Protein AF-A0A9J6AN83-F1 (afdb_monomer_lite)

Organism: Solanum commersonii (NCBI:txid4109)

Sequence (74 aa):
MNPEEEAEEDGANIDLDSQRKGKCVVLKTSTRQTIFLPVVGLVDPDNLKPGDLVGVNKDSYLIWTPCHLNMILG

Secondary structure (DSSP, 8-state):
--TT-------S---TTTT--S--EEEE-TTS-EEEESS-BSS-GGG--TT--EEE-TTT--EEEE--GGGS--

Radius of gyration: 17.34 Å; chains: 1; bounding box: 54×37×31 Å

InterPro domains:
  IPR012340 Nucleic acid-binding, OB-fold [G3D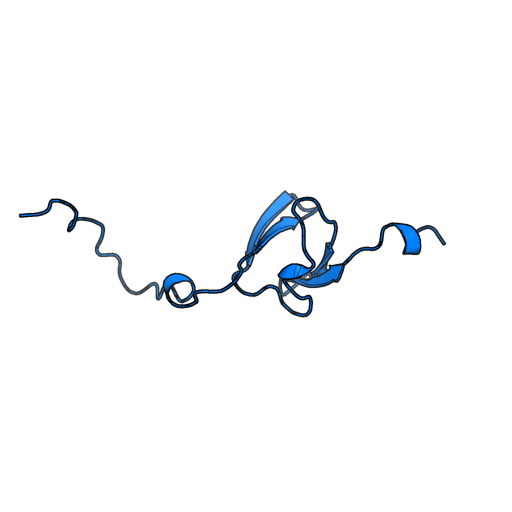SA:2.40.50.140] (15-67)
  IPR032501 Proteasomal ATPase, second OB domain [PF16450] (23-63)

Foldseek 3Di:
DDPPPDDDDDPDPPPPLVPDPADKDWDQDPVRDTDTGSDQAPDDPVVDDPPFDFDADPPRRHTDGGDPVVPVVD

Structure (mmCIF, N/CA/C/O backbone):
data_AF-A0A9J6AN83-F1
#
_entry.id   AF-A0A9J6AN83-F1
#
loop_
_atom_site.group_PDB
_atom_site.id
_atom_site.type_symbol
_atom_site.label_atom_id
_atom_site.label_alt_id
_atom_site.label_comp_id
_atom_site.label_asym_id
_atom_site.label_entity_id
_atom_site.label_seq_id
_atom_site.pdbx_PDB_ins_code
_atom_site.Cartn_x
_atom_site.Cartn_y
_atom_site.Cartn_z
_atom_site.occupancy
_atom_site.B_iso_or_equiv
_atom_site.auth_seq_id
_atom_site.auth_comp_id
_atom_site.auth_asym_id
_atom_site.auth_atom_id
_atom_site.pdbx_PDB_model_num
ATOM 1 N N . MET A 1 1 ? -35.721 19.323 -5.235 1.00 38.69 1 MET A N 1
ATOM 2 C CA . MET A 1 1 ? -34.346 19.722 -5.588 1.00 38.69 1 MET A CA 1
ATOM 3 C C . MET A 1 1 ? -33.432 19.274 -4.459 1.00 38.69 1 MET A C 1
ATOM 5 O O . MET A 1 1 ? -33.653 19.716 -3.339 1.00 38.69 1 MET A O 1
ATOM 9 N N . ASN A 1 2 ? -32.518 18.339 -4.732 1.00 43.91 2 ASN A N 1
ATOM 10 C CA . ASN A 1 2 ? -31.519 17.842 -3.781 1.00 43.91 2 ASN A CA 1
ATOM 11 C C . ASN A 1 2 ? -30.180 18.553 -4.079 1.00 43.91 2 ASN A C 1
ATOM 13 O O . ASN A 1 2 ? -29.776 18.530 -5.239 1.00 43.91 2 ASN A O 1
ATOM 17 N N . PRO A 1 3 ? -29.529 19.221 -3.113 1.00 53.69 3 PRO A N 1
ATOM 18 C CA . PRO A 1 3 ? -28.357 20.066 -3.355 1.00 53.69 3 PRO A CA 1
ATOM 19 C C . PRO A 1 3 ? -27.035 19.292 -3.212 1.00 53.69 3 PRO A C 1
ATOM 21 O O . PRO A 1 3 ? -26.234 19.591 -2.333 1.00 53.69 3 PRO A O 1
ATOM 24 N N . GLU A 1 4 ? -26.812 18.286 -4.059 1.00 53.00 4 GLU A N 1
ATOM 25 C CA . GLU A 1 4 ? -25.526 17.557 -4.113 1.00 53.00 4 GLU A CA 1
ATOM 26 C C . GLU A 1 4 ? -24.961 17.428 -5.541 1.00 53.00 4 GLU A C 1
ATOM 28 O O . GLU A 1 4 ? -23.949 16.769 -5.755 1.00 53.00 4 GLU A O 1
ATOM 33 N N . GLU A 1 5 ? -25.569 18.090 -6.529 1.00 52.62 5 GLU A N 1
ATOM 34 C CA . GLU A 1 5 ? -25.065 18.145 -7.908 1.00 52.62 5 GLU A CA 1
ATOM 35 C C . GLU A 1 5 ? -24.244 19.418 -8.133 1.00 52.62 5 GLU A C 1
ATOM 37 O O . GLU A 1 5 ? -24.666 20.302 -8.864 1.00 52.62 5 GLU A O 1
ATOM 42 N N . GLU A 1 6 ? -23.091 19.549 -7.477 1.00 50.88 6 GLU A N 1
ATOM 43 C CA . GLU A 1 6 ? -22.115 20.596 -7.817 1.00 50.88 6 GLU A CA 1
ATOM 44 C C . GLU A 1 6 ? -20.731 20.224 -7.258 1.00 50.88 6 GLU A C 1
ATOM 46 O O . GLU A 1 6 ? -20.283 20.723 -6.230 1.00 50.88 6 GLU A O 1
ATOM 51 N N . ALA A 1 7 ? -20.050 19.297 -7.934 1.00 49.38 7 ALA A N 1
ATOM 52 C CA . ALA A 1 7 ? -18.611 19.114 -7.783 1.00 49.38 7 ALA A CA 1
ATOM 53 C C . ALA A 1 7 ? -17.996 18.674 -9.121 1.00 49.38 7 ALA A C 1
ATOM 55 O O . ALA A 1 7 ? -18.020 17.503 -9.486 1.00 49.38 7 ALA A O 1
ATOM 56 N N . GLU A 1 8 ? -17.468 19.685 -9.811 1.00 48.97 8 GLU A N 1
ATOM 57 C CA . GLU A 1 8 ? -16.245 19.648 -10.621 1.00 48.97 8 GLU A CA 1
ATOM 58 C C . GLU A 1 8 ? -16.281 18.890 -11.961 1.00 48.97 8 GLU A C 1
ATOM 60 O O . GLU A 1 8 ? -16.017 17.696 -12.081 1.00 48.97 8 GLU A O 1
ATOM 65 N N . GLU A 1 9 ? -16.496 19.684 -13.018 1.00 52.53 9 GLU A N 1
ATOM 66 C CA . GLU A 1 9 ? -15.778 19.528 -14.281 1.00 52.53 9 GLU A CA 1
ATOM 67 C C . GLU A 1 9 ? -14.262 19.517 -14.009 1.00 52.53 9 GLU A C 1
ATOM 69 O O . GLU A 1 9 ? -13.687 20.560 -13.701 1.00 52.53 9 GLU A O 1
ATOM 74 N N . ASP A 1 10 ? -13.596 18.376 -14.192 1.00 45.19 10 ASP A N 1
ATOM 75 C CA . ASP A 1 10 ? -12.200 18.390 -14.623 1.00 45.19 10 ASP A CA 1
ATOM 76 C C . ASP A 1 10 ? -11.936 17.289 -15.653 1.00 45.19 10 ASP A C 1
ATOM 78 O O . ASP A 1 10 ? -12.362 16.134 -15.541 1.00 45.19 10 ASP A O 1
ATOM 82 N N . GLY A 1 11 ? -11.302 17.705 -16.741 1.00 43.34 11 GLY A N 1
ATOM 83 C CA . GLY A 1 11 ? -11.153 16.931 -17.957 1.00 43.34 11 GLY A CA 1
ATOM 84 C C . GLY A 1 11 ? -10.241 15.721 -17.776 1.00 43.34 11 GLY A C 1
ATOM 85 O O . GLY A 1 11 ? -9.134 15.814 -17.262 1.00 43.34 11 GLY A O 1
ATOM 86 N N . ALA A 1 12 ? -10.674 14.589 -18.328 1.00 51.84 12 ALA A N 1
ATOM 87 C CA . ALA A 1 12 ? -9.791 13.539 -18.834 1.00 51.84 12 ALA A CA 1
ATOM 88 C C . ALA A 1 12 ? -8.778 12.913 -17.851 1.00 51.84 12 ALA A C 1
ATOM 90 O O . ALA A 1 12 ? -7.776 12.359 -18.302 1.00 51.84 12 ALA A O 1
ATOM 91 N N . ASN A 1 13 ? -9.048 12.893 -16.544 1.00 52.06 13 ASN A N 1
ATOM 92 C CA . ASN A 1 13 ? -8.405 11.927 -15.659 1.00 52.06 13 ASN A CA 1
ATOM 93 C C . ASN A 1 13 ? -9.393 10.793 -15.406 1.00 52.06 13 ASN A C 1
ATOM 95 O O . ASN A 1 13 ? -10.321 10.906 -14.611 1.00 52.06 13 ASN A O 1
ATOM 99 N N . ILE A 1 14 ? -9.248 9.717 -16.174 1.00 50.78 14 ILE A N 1
ATOM 100 C CA . ILE A 1 14 ? -10.013 8.495 -15.964 1.00 50.78 14 ILE A CA 1
ATOM 101 C C . ILE A 1 14 ? -9.585 7.994 -14.586 1.00 50.78 14 ILE A C 1
ATOM 103 O O . ILE A 1 14 ? -8.513 7.403 -14.457 1.00 50.78 14 ILE A O 1
ATOM 107 N N . ASP A 1 15 ? -10.384 8.260 -13.555 1.00 54.06 15 ASP A N 1
ATOM 108 C CA . ASP A 1 15 ? -10.183 7.654 -12.247 1.00 54.06 15 ASP A CA 1
ATOM 109 C C . ASP A 1 15 ? -10.536 6.164 -12.361 1.00 54.06 15 ASP A C 1
ATOM 111 O O . ASP A 1 15 ? -11.640 5.698 -12.069 1.00 54.06 15 ASP A O 1
ATOM 115 N N . LEU A 1 16 ? -9.586 5.412 -12.913 1.00 54.12 16 LEU A N 1
ATOM 116 C CA . LEU A 1 16 ? -9.627 3.963 -13.057 1.00 54.12 16 LEU A CA 1
ATOM 117 C C . LEU A 1 16 ? -9.700 3.273 -11.683 1.00 54.12 16 LEU A C 1
ATOM 119 O O . LEU A 1 16 ? -10.118 2.112 -11.626 1.00 54.12 16 LEU A O 1
ATOM 123 N N . ASP A 1 17 ? -9.370 3.982 -10.593 1.00 54.09 17 ASP A N 1
ATOM 124 C CA . ASP A 1 17 ? -9.523 3.500 -9.219 1.00 54.09 17 ASP A CA 1
ATOM 125 C C . ASP A 1 17 ? -10.976 3.606 -8.732 1.00 54.09 17 ASP A C 1
ATOM 127 O O . ASP A 1 17 ? -11.453 2.686 -8.063 1.00 54.09 17 ASP A O 1
ATOM 131 N N . SER A 1 18 ? -11.739 4.618 -9.169 1.00 54.53 18 SER A N 1
ATOM 132 C CA . SER A 1 18 ? -13.181 4.739 -8.872 1.00 54.53 18 SER A CA 1
ATOM 133 C C . SER A 1 18 ? -14.037 3.595 -9.437 1.00 54.53 18 SER A C 1
ATOM 135 O O . SER A 1 18 ? -15.117 3.306 -8.914 1.00 54.53 18 SER A O 1
ATOM 137 N N . GLN A 1 19 ? -13.578 2.895 -10.484 1.00 53.06 19 GLN A N 1
ATOM 138 C CA . GLN A 1 19 ? -14.316 1.763 -11.068 1.00 53.06 19 GLN A CA 1
ATOM 139 C C . GLN A 1 19 ? -14.007 0.405 -10.421 1.00 53.06 19 GLN A C 1
ATOM 141 O O . GLN A 1 19 ? -14.767 -0.551 -10.613 1.00 53.06 19 GLN A O 1
ATOM 146 N N . ARG A 1 20 ? -12.934 0.276 -9.630 1.00 56.53 20 ARG A N 1
ATOM 147 C CA . ARG A 1 20 ? -12.575 -0.999 -8.992 1.00 56.53 20 ARG A CA 1
ATOM 148 C C . ARG A 1 20 ? -13.000 -1.012 -7.528 1.00 56.53 20 ARG A C 1
ATOM 150 O O . ARG A 1 20 ? -12.266 -0.600 -6.641 1.00 56.53 20 ARG A O 1
ATOM 157 N N . LYS A 1 21 ? -14.168 -1.605 -7.260 1.00 61.38 21 LYS A N 1
ATOM 158 C CA . LYS A 1 21 ? -14.560 -2.049 -5.909 1.00 61.38 21 LYS A CA 1
ATOM 159 C C . LYS A 1 21 ? -13.666 -3.222 -5.475 1.00 61.38 21 LYS A C 1
ATOM 161 O O . LYS A 1 21 ? -14.057 -4.381 -5.596 1.00 61.38 21 LYS A O 1
ATOM 166 N N . GLY A 1 22 ? -12.447 -2.923 -5.035 1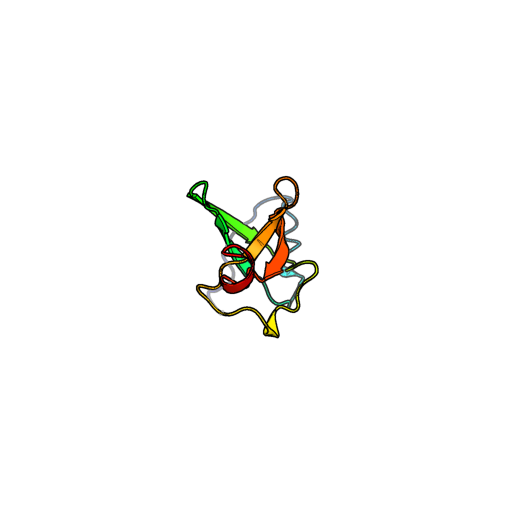.00 72.00 22 GLY A N 1
ATOM 167 C CA . GLY A 1 22 ? -11.439 -3.887 -4.591 1.00 72.00 22 GLY A CA 1
ATOM 168 C C . GLY A 1 22 ? -10.808 -3.490 -3.258 1.00 72.00 22 GLY A C 1
ATOM 169 O O . GLY A 1 22 ? -11.077 -2.419 -2.721 1.00 72.00 22 GLY A O 1
ATOM 170 N N . LYS A 1 23 ? -9.978 -4.372 -2.693 1.00 78.50 23 LYS A N 1
ATOM 171 C CA . LYS A 1 23 ? -9.188 -4.051 -1.498 1.00 78.50 23 LYS A CA 1
ATOM 172 C C . LYS A 1 23 ? -7.948 -3.272 -1.921 1.00 78.50 23 LYS A C 1
ATOM 174 O O . LYS A 1 23 ? -7.131 -3.787 -2.679 1.00 78.50 23 LYS A O 1
ATOM 179 N N . CYS A 1 24 ? -7.824 -2.058 -1.407 1.00 85.38 24 CYS A N 1
ATOM 180 C CA . CYS A 1 24 ? -6.699 -1.164 -1.658 1.00 85.38 24 CYS A CA 1
ATOM 181 C C . CYS A 1 24 ? -5.744 -1.180 -0.461 1.00 85.38 24 CYS A C 1
ATOM 183 O O . CYS A 1 24 ? -6.157 -1.472 0.666 1.00 85.38 24 CYS A O 1
ATOM 185 N N . VAL A 1 25 ? -4.480 -0.824 -0.682 1.00 85.81 25 VAL A N 1
ATOM 186 C CA . VAL A 1 25 ? -3.477 -0.741 0.387 1.00 85.81 25 VAL A CA 1
ATOM 187 C C . VAL A 1 25 ? -2.754 0.598 0.331 1.00 85.81 25 VAL A C 1
ATOM 189 O O . VAL A 1 25 ? -2.430 1.113 -0.735 1.00 85.81 25 VAL A O 1
ATOM 192 N N . VAL A 1 26 ? -2.481 1.155 1.510 1.00 89.25 26 VAL A N 1
ATOM 193 C CA . VAL A 1 26 ? -1.628 2.333 1.677 1.00 89.25 26 VAL A CA 1
ATOM 194 C C . VAL A 1 26 ? -0.292 1.875 2.245 1.00 89.25 26 VAL A C 1
ATOM 196 O O . VAL A 1 26 ? -0.230 1.339 3.352 1.00 89.25 26 VAL A O 1
ATOM 199 N N . LEU A 1 27 ? 0.782 2.098 1.492 1.00 88.19 27 LEU A N 1
ATOM 200 C CA . LEU A 1 27 ? 2.137 1.709 1.867 1.00 88.19 27 LEU A CA 1
ATOM 201 C C . LEU A 1 27 ? 2.913 2.925 2.366 1.00 88.19 27 LEU A C 1
ATOM 203 O O . LEU A 1 27 ? 2.964 3.958 1.701 1.00 88.19 27 LEU A O 1
ATOM 207 N N . LYS A 1 28 ? 3.569 2.774 3.519 1.00 90.25 28 LYS A N 1
ATOM 208 C CA . LYS A 1 28 ? 4.620 3.687 3.978 1.00 90.25 28 LYS A CA 1
ATOM 209 C C . LYS A 1 28 ? 5.962 3.011 3.772 1.00 90.25 28 LYS A C 1
ATOM 211 O O . LYS A 1 28 ? 6.278 2.035 4.448 1.00 90.25 28 LYS A O 1
ATOM 216 N N . THR A 1 29 ? 6.745 3.519 2.831 1.00 87.94 29 THR A N 1
ATOM 217 C CA . THR A 1 29 ? 8.072 2.973 2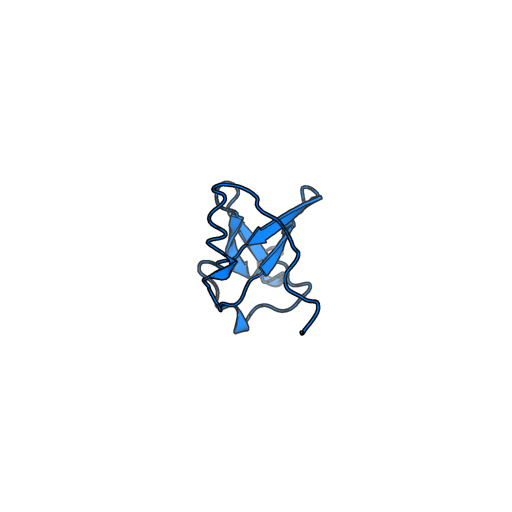.551 1.00 87.94 29 THR A CA 1
ATOM 218 C C . THR A 1 29 ? 9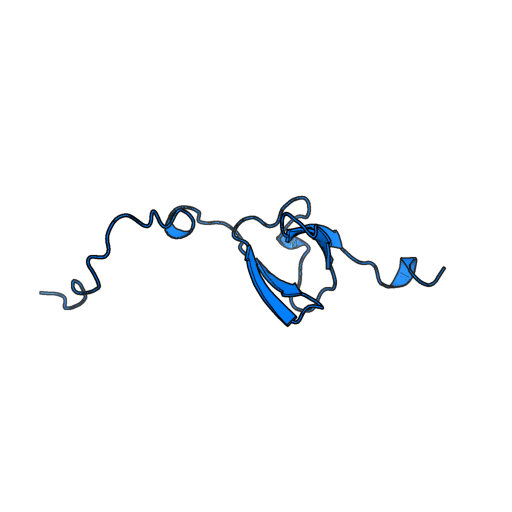.088 3.459 3.587 1.00 87.94 29 THR A C 1
ATOM 220 O O . THR A 1 29 ? 8.934 4.515 4.207 1.00 87.94 29 THR A O 1
ATOM 223 N N . SER A 1 30 ? 10.193 2.727 3.737 1.00 85.25 30 SER A N 1
ATOM 224 C CA . SER A 1 30 ? 11.343 3.160 4.548 1.00 85.25 30 SER A CA 1
ATOM 225 C C . SER A 1 30 ? 11.983 4.456 4.030 1.00 85.25 30 SER A C 1
ATOM 227 O O . SER A 1 30 ? 12.589 5.201 4.798 1.00 85.25 30 SER A O 1
ATOM 229 N N . THR A 1 31 ? 11.782 4.776 2.748 1.00 88.00 31 THR A N 1
ATOM 230 C CA . THR A 1 31 ? 12.162 6.052 2.123 1.00 88.00 31 THR A CA 1
ATOM 231 C C . THR A 1 31 ? 11.188 7.194 2.431 1.00 88.00 31 THR A C 1
ATOM 233 O O . THR A 1 31 ? 11.297 8.262 1.834 1.00 88.00 31 THR A O 1
ATOM 236 N N . ARG A 1 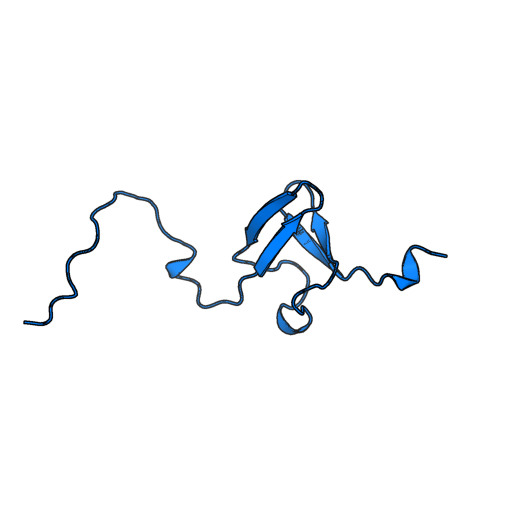32 ? 10.260 6.995 3.381 1.00 88.94 32 ARG A N 1
ATOM 237 C CA . ARG A 1 32 ? 9.261 7.978 3.833 1.00 88.94 32 ARG A CA 1
ATOM 238 C C . ARG A 1 32 ? 8.285 8.419 2.737 1.00 88.94 32 ARG A C 1
ATOM 240 O O . ARG A 1 32 ? 7.720 9.506 2.826 1.00 88.94 32 ARG A O 1
ATOM 247 N N . GLN A 1 33 ? 8.064 7.582 1.726 1.00 86.94 33 GLN A N 1
ATOM 248 C CA . GLN A 1 33 ? 7.046 7.814 0.704 1.00 86.94 33 GLN A CA 1
ATOM 249 C C . GLN A 1 33 ? 5.745 7.135 1.132 1.00 86.94 33 GLN A C 1
ATOM 251 O O . GLN A 1 33 ? 5.767 6.036 1.691 1.00 86.94 33 GLN A O 1
ATOM 256 N N . THR A 1 34 ? 4.618 7.802 0.889 1.00 90.12 34 THR A N 1
ATOM 257 C CA . THR A 1 34 ? 3.287 7.218 1.080 1.00 90.12 34 THR A CA 1
ATOM 258 C C . THR A 1 34 ? 2.694 6.965 -0.291 1.00 90.12 34 THR A C 1
ATOM 260 O O . THR A 1 34 ? 2.524 7.906 -1.061 1.00 90.12 34 THR A O 1
ATOM 263 N N . ILE A 1 35 ? 2.437 5.701 -0.603 1.00 88.25 35 ILE A N 1
ATOM 264 C CA . ILE A 1 35 ? 1.999 5.267 -1.929 1.00 88.25 35 ILE A CA 1
ATOM 265 C C . ILE A 1 35 ? 0.659 4.560 -1.767 1.00 88.25 35 ILE A C 1
ATOM 267 O O . ILE A 1 35 ? 0.520 3.665 -0.930 1.00 88.25 35 ILE A O 1
ATOM 271 N N . PHE A 1 36 ? -0.326 4.986 -2.553 1.00 87.06 36 PHE A N 1
ATOM 272 C CA . PHE A 1 36 ? -1.605 4.301 -2.669 1.00 87.06 36 PHE A CA 1
ATOM 273 C C . PHE A 1 36 ? -1.496 3.229 -3.749 1.00 87.06 36 PHE A C 1
ATOM 275 O O . PHE A 1 36 ? -1.066 3.516 -4.866 1.00 87.06 36 PHE A O 1
ATOM 282 N N . LEU A 1 37 ? -1.852 1.996 -3.399 1.00 85.81 37 LEU A N 1
ATOM 283 C CA . LEU A 1 37 ? -1.794 0.860 -4.299 1.00 85.81 37 LEU A CA 1
ATOM 284 C C . LEU A 1 37 ? -3.200 0.244 -4.427 1.00 85.81 37 LEU A C 1
ATOM 286 O O . LEU A 1 37 ? -3.666 -0.421 -3.494 1.00 85.81 37 LEU A O 1
ATOM 290 N N . PRO A 1 38 ? -3.887 0.440 -5.566 1.00 83.25 38 PRO A N 1
ATOM 291 C CA . PRO A 1 38 ? -5.226 -0.110 -5.792 1.00 83.25 38 PRO A CA 1
ATOM 292 C C . PRO A 1 38 ? -5.217 -1.631 -6.017 1.00 83.25 38 PRO A C 1
ATOM 294 O O . PRO A 1 38 ? -6.265 -2.272 -5.984 1.00 83.25 38 PRO A O 1
ATOM 297 N N . VAL A 1 39 ? -4.039 -2.230 -6.243 1.00 82.56 39 VAL A N 1
ATOM 298 C CA . VAL A 1 39 ? -3.853 -3.673 -6.451 1.00 82.56 39 VAL A CA 1
ATOM 299 C C . VAL A 1 39 ? -2.710 -4.185 -5.579 1.00 82.56 39 VAL A C 1
ATOM 301 O O . VAL A 1 39 ? -1.558 -3.825 -5.780 1.00 82.56 39 VAL A O 1
ATOM 304 N N . VAL A 1 40 ? -3.025 -5.070 -4.633 1.00 79.75 40 VAL A N 1
ATOM 305 C CA . VAL A 1 40 ? -2.102 -5.543 -3.581 1.00 79.75 40 VAL A CA 1
ATOM 306 C C . VAL A 1 40 ? -0.918 -6.363 -4.121 1.00 79.75 40 VAL A C 1
ATOM 308 O O . VAL A 1 40 ? 0.166 -6.336 -3.540 1.00 79.75 40 VAL A O 1
ATOM 311 N N . GLY A 1 41 ? -1.073 -7.020 -5.274 1.00 81.06 41 GLY A N 1
ATOM 312 C CA . GLY A 1 41 ? -0.010 -7.786 -5.929 1.00 81.06 41 GLY A CA 1
ATOM 313 C C . GLY A 1 41 ? -0.135 -9.289 -5.684 1.00 81.06 41 GLY A C 1
ATOM 314 O O . GLY A 1 41 ? -1.190 -9.858 -5.951 1.00 81.06 41 GLY A O 1
ATOM 315 N N . LEU A 1 42 ? 0.955 -9.929 -5.241 1.00 78.62 42 LEU A N 1
ATOM 316 C CA . LEU A 1 42 ? 1.067 -11.395 -5.148 1.00 78.62 42 LEU A CA 1
ATOM 317 C C . LEU A 1 42 ? 0.562 -11.980 -3.817 1.00 78.62 42 LEU A C 1
ATOM 319 O O . LEU A 1 42 ? 0.428 -13.193 -3.691 1.00 78.62 42 LEU A O 1
ATOM 323 N N . VAL A 1 43 ? 0.340 -11.126 -2.817 1.00 80.62 43 VAL A N 1
ATOM 324 C CA . VAL A 1 43 ? -0.111 -11.509 -1.475 1.00 80.62 43 VAL A CA 1
ATOM 325 C C . VAL A 1 43 ? -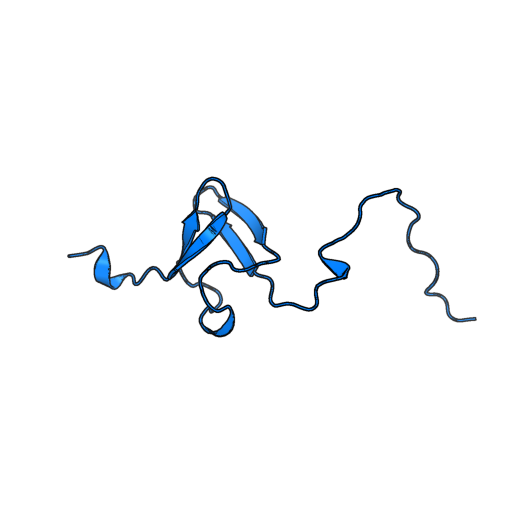1.599 -11.218 -1.338 1.00 80.62 43 VAL A C 1
ATOM 327 O O . VAL A 1 43 ? -2.071 -10.163 -1.765 1.00 80.62 43 VAL A O 1
ATOM 330 N N . ASP A 1 44 ? -2.325 -12.132 -0.695 1.00 82.69 44 ASP A N 1
ATOM 331 C CA . ASP A 1 44 ? -3.744 -11.937 -0.425 1.00 82.69 44 ASP A CA 1
ATOM 332 C C . ASP A 1 44 ? -3.973 -10.745 0.519 1.00 82.69 44 ASP A C 1
ATOM 334 O O . ASP A 1 44 ? -3.394 -10.700 1.612 1.00 82.69 44 ASP A O 1
ATOM 338 N N . PRO A 1 45 ? -4.862 -9.801 0.160 1.00 80.19 45 PRO A N 1
ATOM 339 C CA . PRO A 1 45 ? -5.173 -8.641 0.995 1.00 80.19 45 PRO A CA 1
ATOM 340 C C . PRO A 1 45 ? -5.767 -9.013 2.360 1.00 80.19 45 PRO A C 1
ATOM 342 O O . PRO A 1 45 ? -5.680 -8.224 3.293 1.00 80.19 45 PRO A O 1
ATOM 345 N N . ASP A 1 46 ? -6.357 -10.203 2.492 1.00 84.25 46 ASP A N 1
ATOM 346 C CA . ASP A 1 46 ? -6.914 -10.715 3.751 1.00 84.25 46 ASP A CA 1
ATOM 347 C C . ASP A 1 46 ? -5.856 -11.102 4.788 1.00 84.25 46 ASP A C 1
ATOM 349 O O . ASP A 1 46 ? -6.137 -11.119 5.984 1.00 84.25 46 ASP A O 1
ATOM 353 N N . ASN A 1 47 ? -4.628 -11.376 4.344 1.00 82.62 47 ASN A N 1
ATOM 354 C CA . ASN A 1 47 ? -3.522 -11.745 5.226 1.00 82.62 47 ASN A CA 1
ATOM 355 C C . ASN A 1 47 ? -2.726 -10.530 5.724 1.00 82.62 47 ASN A C 1
ATOM 357 O O . ASN A 1 47 ? -1.810 -10.688 6.533 1.00 82.62 47 ASN A O 1
ATOM 361 N N . LEU A 1 48 ? -3.050 -9.324 5.246 1.00 81.88 48 LEU A N 1
ATOM 362 C CA . LEU A 1 48 ? -2.357 -8.093 5.608 1.00 81.88 48 LEU A CA 1
ATOM 363 C C . LEU A 1 48 ? -3.106 -7.363 6.721 1.00 81.88 48 LEU A C 1
ATOM 365 O O . LEU A 1 48 ? -4.277 -7.014 6.579 1.00 81.88 48 LEU A O 1
ATOM 369 N N . LYS A 1 49 ? -2.401 -7.068 7.816 1.00 86.81 49 LYS A N 1
ATOM 370 C CA . LYS A 1 49 ? -2.900 -6.195 8.887 1.00 86.81 49 LYS A CA 1
ATOM 371 C C . LYS A 1 49 ? -2.144 -4.862 8.913 1.00 86.81 49 LYS A C 1
ATOM 373 O O . LYS A 1 49 ? -0.970 -4.805 8.537 1.00 86.81 49 LYS A O 1
ATOM 378 N N . PRO A 1 50 ? -2.782 -3.775 9.381 1.00 88.31 50 PRO A N 1
ATOM 379 C CA . PRO A 1 50 ? -2.099 -2.502 9.578 1.00 88.31 50 PRO A CA 1
ATOM 380 C C . PRO A 1 50 ? -0.880 -2.663 10.495 1.00 88.31 50 PRO A C 1
ATOM 382 O O . PRO A 1 50 ? -0.983 -3.247 11.572 1.00 88.31 50 PRO A O 1
ATOM 385 N N . GLY A 1 51 ? 0.266 -2.127 10.076 1.00 85.56 51 GLY A N 1
ATOM 386 C CA . GLY A 1 51 ? 1.523 -2.219 10.827 1.00 85.56 51 GLY A CA 1
ATOM 387 C C . GLY A 1 51 ? 2.405 -3.418 10.469 1.00 85.56 51 GLY A C 1
ATOM 388 O O . GLY A 1 51 ? 3.514 -3.506 10.993 1.00 85.56 51 GLY A O 1
ATOM 389 N N . ASP A 1 52 ? 1.968 -4.298 9.563 1.00 86.75 52 ASP A N 1
ATOM 390 C CA . ASP A 1 52 ? 2.833 -5.361 9.052 1.00 86.75 52 ASP A CA 1
ATOM 391 C C . ASP A 1 52 ? 3.978 -4.816 8.199 1.00 86.75 52 ASP A C 1
ATOM 393 O O . ASP A 1 52 ? 3.812 -3.930 7.358 1.00 86.75 52 ASP A O 1
ATOM 397 N N . LEU A 1 53 ? 5.158 -5.400 8.406 1.00 86.06 53 LEU A N 1
ATOM 398 C CA . LEU A 1 53 ? 6.309 -5.181 7.548 1.00 86.06 53 LEU A CA 1
ATOM 399 C C . LEU A 1 53 ? 6.214 -6.128 6.356 1.00 86.06 53 LEU A C 1
ATOM 401 O O . LEU A 1 53 ? 6.176 -7.350 6.506 1.00 86.06 53 LEU A O 1
ATOM 405 N N . VAL A 1 54 ? 6.195 -5.552 5.163 1.00 86.94 54 VAL A N 1
ATOM 406 C CA . VAL A 1 54 ? 6.130 -6.291 3.905 1.00 86.94 54 VAL A CA 1
ATOM 407 C C . VAL A 1 54 ? 7.266 -5.870 2.987 1.00 86.94 54 VAL A C 1
ATOM 409 O O . VAL A 1 54 ? 7.672 -4.706 2.960 1.00 86.94 54 VAL A O 1
ATOM 412 N N . GLY A 1 55 ? 7.784 -6.832 2.233 1.00 88.19 55 GLY A N 1
ATOM 413 C CA . GLY A 1 55 ? 8.726 -6.578 1.157 1.00 88.19 55 GLY A CA 1
ATOM 414 C C . GLY A 1 55 ? 7.973 -6.056 -0.058 1.00 88.19 55 GLY A C 1
ATOM 415 O O . GLY A 1 55 ? 7.049 -6.711 -0.544 1.00 88.19 55 GLY A O 1
ATOM 416 N N . VAL A 1 56 ? 8.378 -4.890 -0.552 1.00 86.12 56 VAL A N 1
ATOM 417 C CA . VAL A 1 56 ? 7.824 -4.272 -1.762 1.00 86.12 56 VAL A CA 1
ATOM 418 C C . VAL A 1 56 ? 8.894 -4.192 -2.843 1.00 86.12 56 VAL A C 1
ATOM 420 O O . VAL A 1 56 ? 10.075 -3.990 -2.548 1.00 86.12 56 VAL A O 1
ATOM 423 N N . ASN A 1 57 ? 8.498 -4.355 -4.103 1.00 86.50 57 ASN A N 1
ATOM 424 C CA . ASN A 1 57 ? 9.407 -4.174 -5.232 1.00 86.50 57 ASN A CA 1
ATOM 425 C C . ASN A 1 57 ? 9.710 -2.677 -5.452 1.00 86.50 57 ASN A C 1
ATOM 427 O O . ASN A 1 57 ? 8.814 -1.845 -5.350 1.00 86.50 57 ASN A O 1
ATOM 431 N N . LYS A 1 58 ? 10.961 -2.325 -5.771 1.00 81.75 58 LYS A N 1
ATOM 432 C CA . LYS A 1 58 ? 11.388 -0.922 -5.910 1.00 81.75 58 LYS A CA 1
ATOM 433 C C . LYS A 1 58 ? 10.735 -0.193 -7.090 1.00 81.75 58 LYS A C 1
ATOM 435 O O . LYS A 1 58 ? 10.446 0.990 -6.964 1.00 81.75 58 LYS A O 1
ATOM 440 N N . ASP A 1 59 ? 10.532 -0.878 -8.210 1.00 84.44 59 ASP A N 1
ATOM 441 C CA . ASP A 1 59 ? 10.113 -0.235 -9.460 1.00 84.44 59 ASP A CA 1
ATOM 442 C C . ASP A 1 59 ? 8.588 -0.248 -9.630 1.00 84.44 59 ASP A C 1
ATOM 444 O O . ASP A 1 59 ? 8.020 0.638 -10.261 1.00 84.44 59 ASP A O 1
ATOM 448 N N . SER A 1 60 ? 7.914 -1.242 -9.044 1.00 81.56 60 SER A N 1
ATOM 449 C CA . SER A 1 60 ? 6.462 -1.446 -9.180 1.00 81.56 60 SER A CA 1
ATOM 450 C C . SER A 1 60 ? 5.674 -1.277 -7.882 1.00 81.56 60 SER A C 1
ATOM 452 O O . SER A 1 60 ? 4.449 -1.220 -7.929 1.00 81.56 60 SER A O 1
ATOM 454 N N . TYR A 1 61 ? 6.344 -1.224 -6.725 1.00 85.12 61 TYR A N 1
ATOM 455 C CA . TYR A 1 61 ? 5.736 -1.121 -5.389 1.00 85.12 61 TYR A CA 1
ATOM 456 C C . TYR A 1 61 ? 4.732 -2.228 -5.031 1.00 85.12 61 TYR A C 1
ATOM 458 O O . TYR A 1 61 ? 4.077 -2.155 -3.993 1.00 85.12 61 TYR A O 1
ATOM 466 N N . LEU A 1 62 ? 4.656 -3.286 -5.842 1.00 85.56 62 LEU A N 1
ATOM 467 C CA . LEU A 1 62 ? 3.854 -4.469 -5.557 1.00 85.56 62 LEU A CA 1
ATOM 468 C C . LEU A 1 62 ? 4.408 -5.198 -4.333 1.00 85.56 62 LEU A C 1
ATOM 470 O O . LEU A 1 62 ? 5.628 -5.319 -4.160 1.00 85.56 62 LEU A O 1
ATOM 474 N N . ILE A 1 63 ? 3.501 -5.710 -3.502 1.00 86.44 63 ILE A N 1
ATOM 475 C CA . ILE A 1 63 ? 3.857 -6.504 -2.330 1.00 86.44 63 ILE A CA 1
ATOM 476 C C . ILE A 1 63 ? 4.297 -7.889 -2.809 1.00 86.44 63 ILE A C 1
ATOM 478 O O . ILE A 1 63 ? 3.542 -8.593 -3.484 1.00 86.44 63 ILE A O 1
ATOM 482 N N . TRP A 1 64 ? 5.532 -8.264 -2.471 1.00 80.31 64 TRP A N 1
ATOM 483 C CA . TRP A 1 64 ? 6.122 -9.545 -2.861 1.00 80.31 64 TRP A CA 1
ATOM 484 C C . TRP A 1 64 ? 5.967 -10.576 -1.748 1.00 80.31 64 TRP A C 1
ATOM 486 O O . TRP A 1 64 ? 5.381 -11.634 -1.963 1.00 80.31 64 TRP A O 1
ATOM 496 N N . THR A 1 65 ? 6.482 -10.287 -0.553 1.00 74.56 65 THR A N 1
ATOM 497 C CA . THR A 1 65 ? 6.482 -11.248 0.557 1.00 74.56 65 THR A CA 1
ATOM 498 C C . THR A 1 65 ? 6.153 -10.563 1.877 1.00 74.56 65 THR A C 1
ATOM 500 O O . THR A 1 65 ? 6.716 -9.498 2.154 1.00 74.56 65 THR A O 1
ATOM 503 N N . PRO A 1 66 ? 5.323 -11.168 2.744 1.00 69.19 66 PRO A N 1
ATOM 504 C CA . PRO A 1 66 ? 5.248 -10.741 4.133 1.00 69.19 66 PRO A CA 1
ATOM 505 C C . PRO A 1 66 ? 6.612 -10.970 4.793 1.00 69.19 66 PRO A C 1
ATOM 507 O O . PRO A 1 66 ? 7.172 -12.066 4.721 1.00 69.19 66 PRO A O 1
ATOM 510 N N . CYS A 1 67 ? 7.183 -9.937 5.414 1.00 63.34 67 CYS A N 1
ATOM 511 C CA . CYS A 1 67 ? 8.444 -10.093 6.125 1.00 63.34 67 CYS A CA 1
ATOM 512 C C . CYS A 1 67 ? 8.155 -10.815 7.441 1.00 63.34 67 CYS A C 1
ATOM 514 O O . CYS A 1 67 ? 7.761 -10.202 8.434 1.00 63.34 67 CYS A O 1
ATOM 516 N N . HIS A 1 68 ? 8.369 -12.127 7.484 1.00 57.69 68 HIS A N 1
ATOM 517 C CA . HIS A 1 68 ? 8.534 -12.803 8.762 1.00 57.69 68 HIS A CA 1
ATOM 518 C C . HIS A 1 68 ? 9.864 -12.351 9.359 1.00 57.69 68 HIS A C 1
ATOM 520 O O . HIS A 1 68 ? 10.931 -12.813 8.959 1.00 57.69 68 HIS A O 1
ATOM 526 N N . LEU A 1 69 ? 9.780 -11.440 10.332 1.00 50.94 69 LEU A N 1
ATOM 527 C CA . LEU A 1 69 ? 10.916 -10.904 11.088 1.00 50.94 69 LEU A CA 1
ATOM 528 C C . LEU A 1 69 ? 11.832 -12.017 11.652 1.00 50.94 69 LEU A C 1
ATOM 530 O O . LEU A 1 69 ? 13.012 -11.786 11.879 1.00 50.94 69 LEU A O 1
ATOM 534 N N . ASN A 1 70 ? 11.313 -13.244 11.789 1.00 47.56 70 ASN A N 1
ATOM 535 C CA . ASN A 1 70 ? 12.038 -14.421 12.268 1.00 47.56 70 ASN A CA 1
ATOM 536 C C . ASN A 1 70 ? 13.012 -15.072 11.264 1.00 47.56 70 ASN A C 1
ATOM 538 O O . ASN A 1 70 ? 13.806 -15.896 11.698 1.00 47.56 70 ASN A O 1
ATOM 542 N N . MET A 1 71 ? 12.992 -14.748 9.962 1.00 47.09 71 MET A N 1
ATOM 543 C CA . MET A 1 71 ? 13.916 -15.368 8.984 1.00 47.09 71 MET A CA 1
ATOM 544 C C . MET A 1 71 ? 15.138 -14.515 8.609 1.00 47.09 71 MET A C 1
ATOM 546 O O . MET A 1 71 ? 16.010 -15.002 7.901 1.00 47.09 71 MET A O 1
ATOM 550 N N . ILE A 1 72 ? 15.237 -13.266 9.076 1.00 51.62 72 ILE A N 1
ATOM 551 C CA . ILE A 1 72 ? 16.352 -12.357 8.723 1.00 51.62 72 ILE A CA 1
ATOM 552 C C . ILE A 1 72 ? 17.443 -12.342 9.821 1.00 51.62 72 ILE A C 1
ATOM 554 O O . ILE A 1 72 ? 18.498 -11.745 9.648 1.00 51.62 72 ILE A O 1
ATOM 558 N N . LEU A 1 73 ? 17.209 -13.024 10.950 1.00 47.66 73 LEU A N 1
ATOM 559 C CA . LEU A 1 73 ? 18.146 -13.148 12.079 1.00 47.66 73 LEU A CA 1
ATOM 560 C C . LEU A 1 73 ? 18.789 -14.548 12.202 1.00 47.66 73 LEU A C 1
ATOM 562 O O . LEU A 1 73 ? 19.264 -14.900 13.280 1.00 47.66 73 LEU A O 1
ATOM 566 N N . GLY A 1 74 ? 18.788 -15.343 11.126 1.00 41.03 74 GLY A N 1
ATOM 567 C CA . GLY A 1 74 ? 19.470 -16.643 11.048 1.00 41.03 74 GLY A CA 1
ATOM 568 C C . GLY A 1 74 ? 20.808 -16.556 10.332 1.00 41.03 74 GLY A C 1
ATOM 569 O O . GLY A 1 74 ? 20.833 -15.923 9.254 1.00 41.03 74 GLY A O 1
#

pLDDT: mean 71.17, std 16.84, range [38.69, 90.25]